Protein AF-A0A415G6T0-F1 (afdb_monomer)

Organism: NCBI:txid39488

Secondary structure (DSSP, 8-state):
-EEEEEEETTSTTEEEEEEEE-SS--EEEEEEE--GGG--EEEETTEEEE--SSSEEEEEPHHHHBSSSEEEEEEE-SS-BPPPEEEEPBS--SSEEEEEESSSSEEEEEEE----TT--PPPBTTB-------TTEEE-TTS-EEESSS---PPPHHHHHHHT-

Structure (mmCIF, N/CA/C/O backbone):
data_AF-A0A415G6T0-F1
#
_entry.id   AF-A0A415G6T0-F1
#
loop_
_atom_site.group_PDB
_atom_site.id
_atom_site.type_symbol
_atom_site.label_atom_id
_atom_site.label_alt_id
_atom_site.label_comp_id
_atom_site.label_asym_id
_atom_site.label_entity_id
_atom_site.label_seq_id
_atom_site.pdbx_PDB_ins_code
_atom_site.Cartn_x
_atom_site.Cartn_y
_atom_site.Cartn_z
_atom_site.occupancy
_atom_site.B_iso_or_equiv
_atom_site.auth_seq_id
_atom_site.auth_comp_id
_atom_site.auth_asym_id
_atom_site.auth_atom_id
_atom_site.pdbx_PDB_model_num
ATOM 1 N N . MET A 1 1 ? -6.670 -6.947 7.840 1.00 81.31 1 MET A N 1
ATOM 2 C CA . MET A 1 1 ? -6.434 -5.919 6.800 1.00 81.31 1 MET A CA 1
ATOM 3 C C . MET A 1 1 ? -5.293 -6.293 5.864 1.00 81.31 1 MET A C 1
ATOM 5 O O . MET A 1 1 ? -4.188 -6.537 6.320 1.00 81.31 1 MET A O 1
ATOM 9 N N . LYS A 1 2 ? -5.527 -6.292 4.558 1.00 86.31 2 LYS A N 1
ATOM 10 C CA . LYS A 1 2 ? -4.511 -6.367 3.512 1.00 86.31 2 LYS A CA 1
ATOM 11 C C . LYS A 1 2 ? -4.484 -5.026 2.798 1.00 86.31 2 LYS A C 1
ATOM 13 O O . LYS A 1 2 ? -5.469 -4.654 2.167 1.00 86.31 2 LYS A O 1
ATOM 18 N N . ASN A 1 3 ? -3.370 -4.318 2.930 1.00 88.25 3 ASN A N 1
ATOM 19 C CA . ASN A 1 3 ? -3.119 -3.044 2.272 1.00 88.25 3 ASN A CA 1
ATOM 20 C C . ASN A 1 3 ? -2.299 -3.301 1.008 1.00 88.25 3 ASN A C 1
ATOM 22 O O . ASN A 1 3 ? -1.329 -4.059 1.041 1.00 88.25 3 ASN A O 1
ATOM 26 N N . THR A 1 4 ? -2.670 -2.699 -0.114 1.00 90.06 4 THR A N 1
ATOM 27 C CA . THR A 1 4 ? -1.941 -2.839 -1.377 1.00 90.06 4 THR A CA 1
ATOM 28 C C . THR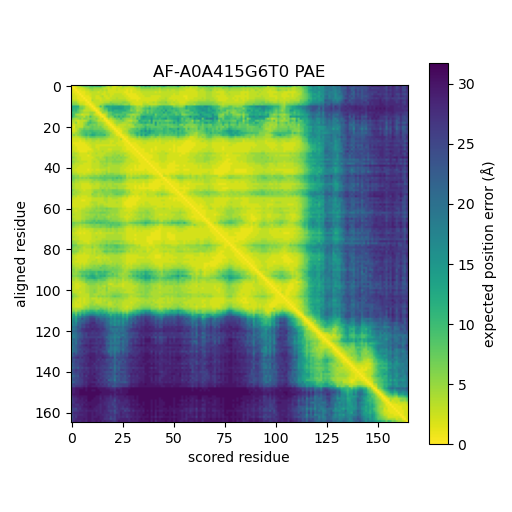 A 1 4 ? -1.899 -1.503 -2.102 1.00 90.06 4 THR A C 1
ATOM 30 O O . THR A 1 4 ? -2.949 -0.925 -2.371 1.00 90.06 4 THR A O 1
ATOM 33 N N . ILE A 1 5 ? -0.693 -1.022 -2.413 1.00 91.06 5 ILE A N 1
ATOM 34 C CA . ILE A 1 5 ? -0.494 0.063 -3.382 1.00 91.06 5 ILE A CA 1
ATOM 35 C C . ILE A 1 5 ? -0.273 -0.595 -4.738 1.00 91.06 5 ILE A C 1
ATOM 37 O O . ILE A 1 5 ? 0.625 -1.421 -4.871 1.00 91.06 5 ILE A O 1
ATOM 41 N N . VAL A 1 6 ? -1.084 -0.236 -5.724 1.00 90.69 6 VAL A N 1
ATOM 42 C CA . VAL A 1 6 ? -0.936 -0.664 -7.115 1.00 90.69 6 VAL A CA 1
ATOM 43 C C . VAL A 1 6 ? -0.323 0.484 -7.900 1.00 90.69 6 VAL A C 1
ATOM 45 O O . VAL A 1 6 ? -0.859 1.591 -7.901 1.00 90.69 6 VAL A O 1
ATOM 48 N N . ILE A 1 7 ? 0.800 0.229 -8.564 1.00 90.31 7 ILE A N 1
ATOM 49 C CA . ILE A 1 7 ? 1.569 1.231 -9.305 1.00 90.31 7 ILE A CA 1
ATOM 50 C C . ILE A 1 7 ? 1.677 0.797 -10.761 1.00 90.31 7 ILE A C 1
ATOM 52 O O . ILE A 1 7 ? 2.119 -0.316 -11.055 1.00 90.31 7 ILE A O 1
ATOM 56 N N . ASP A 1 8 ? 1.306 1.694 -11.672 1.00 88.94 8 ASP A N 1
ATOM 57 C CA . ASP A 1 8 ? 1.536 1.526 -13.104 1.00 88.94 8 ASP A CA 1
ATOM 58 C C . ASP A 1 8 ? 2.837 2.246 -13.491 1.00 88.94 8 ASP A C 1
ATOM 60 O O . ASP A 1 8 ? 2.879 3.459 -13.708 1.00 88.94 8 ASP A O 1
ATOM 64 N N . ALA A 1 9 ? 3.929 1.484 -13.560 1.00 86.81 9 ALA A N 1
ATOM 65 C CA . ALA A 1 9 ? 5.238 1.978 -13.971 1.00 86.81 9 ALA A CA 1
ATOM 66 C C . ALA A 1 9 ? 5.308 2.287 -15.475 1.00 86.81 9 ALA A C 1
ATOM 68 O O . ALA A 1 9 ? 6.188 3.027 -15.898 1.00 86.81 9 ALA A O 1
ATOM 69 N N . THR A 1 10 ? 4.354 1.809 -16.285 1.00 83.75 10 THR A N 1
ATOM 70 C CA . THR A 1 10 ? 4.300 2.138 -17.722 1.00 83.75 10 THR A CA 1
ATOM 71 C C . THR A 1 10 ? 3.783 3.555 -17.987 1.00 83.75 10 THR A C 1
ATOM 73 O O . THR A 1 10 ? 3.935 4.080 -19.090 1.00 83.75 10 THR A O 1
ATOM 76 N N . LYS A 1 11 ? 3.190 4.203 -16.973 1.00 76.31 11 LYS A N 1
ATOM 77 C CA . LYS A 1 11 ? 2.615 5.553 -17.046 1.00 76.31 11 LYS A CA 1
ATOM 78 C C . LYS A 1 11 ? 3.199 6.462 -15.967 1.00 76.31 11 LYS A C 1
ATOM 80 O O . LYS A 1 11 ? 2.505 6.847 -15.030 1.00 76.31 11 LYS A O 1
ATOM 85 N N . ASN A 1 12 ? 4.474 6.825 -16.116 1.00 73.69 12 ASN A N 1
ATOM 86 C CA . ASN A 1 12 ? 5.202 7.733 -15.213 1.00 73.69 12 ASN A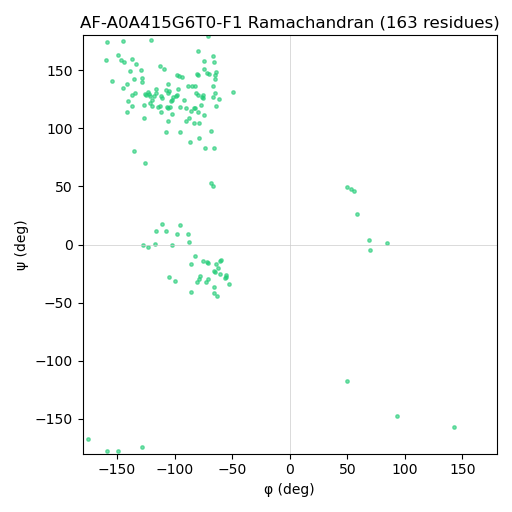 CA 1
ATOM 87 C C . ASN A 1 12 ? 5.252 7.269 -13.745 1.00 73.69 12 ASN A C 1
ATOM 89 O O . ASN A 1 12 ? 5.344 8.106 -12.849 1.00 73.69 12 ASN A O 1
ATOM 93 N N . CYS A 1 13 ? 5.159 5.961 -13.483 1.00 76.88 13 CYS A N 1
ATOM 94 C CA . CYS A 1 13 ? 5.185 5.413 -12.123 1.00 76.88 13 CYS A CA 1
ATOM 95 C C . CYS A 1 13 ? 4.148 6.067 -11.198 1.00 76.88 13 CYS A C 1
ATOM 97 O O . CYS A 1 13 ? 4.474 6.475 -10.087 1.00 76.88 13 CYS A O 1
ATOM 99 N N . ILE A 1 14 ? 2.898 6.188 -11.652 1.00 75.75 14 ILE A N 1
ATOM 100 C CA . ILE A 1 14 ? 1.815 6.767 -10.848 1.00 75.75 14 ILE A CA 1
ATOM 101 C C . ILE A 1 14 ? 1.069 5.646 -10.112 1.00 75.75 14 ILE A C 1
ATOM 103 O O . ILE A 1 14 ? 0.898 4.535 -10.619 1.00 75.75 14 ILE A O 1
ATOM 107 N N . CYS A 1 15 ? 0.624 5.944 -8.893 1.00 78.81 15 CYS A N 1
ATOM 108 C CA . CYS A 1 15 ? -0.290 5.084 -8.152 1.00 78.81 15 CYS A CA 1
ATOM 109 C C . CYS A 1 15 ? -1.638 4.980 -8.877 1.00 78.81 15 CYS A C 1
ATOM 111 O O . CYS A 1 15 ? -2.321 5.986 -9.062 1.00 78.81 15 CYS A O 1
ATOM 113 N N . ASP A 1 16 ? -2.001 3.762 -9.269 1.00 75.56 16 ASP A N 1
ATOM 114 C CA . ASP A 1 16 ? -3.255 3.429 -9.950 1.00 75.56 16 ASP A CA 1
ATOM 115 C C . ASP A 1 16 ? -4.376 3.184 -8.925 1.00 75.56 16 ASP A C 1
ATOM 117 O O . ASP A 1 16 ? -5.508 3.632 -9.097 1.00 75.56 16 ASP A O 1
ATOM 121 N N . LEU A 1 17 ? -4.058 2.502 -7.816 1.00 74.31 17 LEU A N 1
ATOM 122 C CA . LEU A 1 17 ? -5.039 2.123 -6.799 1.00 74.31 17 LEU A CA 1
ATOM 123 C C . LEU A 1 17 ? -4.398 1.948 -5.420 1.00 74.31 17 LEU A C 1
ATOM 125 O O . LEU A 1 17 ? -3.352 1.320 -5.277 1.00 74.31 17 LEU A O 1
ATOM 129 N N . VAL A 1 18 ? -5.102 2.398 -4.381 1.00 77.25 18 VAL A N 1
ATOM 130 C CA . VAL A 1 18 ? -4.885 1.934 -3.007 1.00 77.25 18 VAL A CA 1
ATOM 131 C C . VAL A 1 18 ? -6.038 1.021 -2.616 1.00 77.25 18 VAL A C 1
ATOM 133 O O . VAL A 1 18 ? -7.192 1.442 -2.591 1.00 77.25 18 VAL A O 1
ATOM 136 N N . SER A 1 19 ? -5.725 -0.239 -2.320 1.00 78.19 19 SER A N 1
ATOM 137 C CA . SER A 1 19 ? -6.697 -1.249 -1.910 1.00 78.19 19 SER A CA 1
ATOM 138 C C . SER A 1 19 ? -6.479 -1.634 -0.454 1.00 78.19 19 SER A C 1
ATOM 140 O O . SER A 1 19 ? -5.386 -2.057 -0.076 1.00 78.19 19 SER A O 1
ATOM 142 N N . THR A 1 20 ? -7.548 -1.572 0.336 1.00 79.69 20 THR A N 1
ATOM 143 C CA . THR A 1 20 ? -7.548 -2.007 1.732 1.00 79.69 20 THR A CA 1
ATOM 144 C C . THR A 1 20 ? -8.688 -2.996 1.950 1.00 79.69 20 THR A C 1
ATOM 146 O O . THR A 1 20 ? -9.855 -2.616 1.933 1.00 79.69 20 THR A O 1
ATOM 149 N N . VAL A 1 21 ? -8.354 -4.274 2.137 1.00 78.75 21 VAL A N 1
ATOM 150 C CA . VAL A 1 21 ? -9.327 -5.369 2.300 1.00 78.75 21 VAL A CA 1
ATOM 151 C C . VAL A 1 21 ? -9.281 -5.892 3.727 1.00 78.75 21 VAL A C 1
ATOM 153 O O . VAL A 1 21 ? -8.217 -6.296 4.198 1.00 78.75 21 VAL A O 1
ATOM 156 N N . ASP A 1 22 ? -10.412 -5.945 4.430 1.00 76.44 22 ASP A N 1
ATOM 157 C CA . ASP A 1 22 ? -10.430 -6.558 5.758 1.00 76.44 22 ASP A CA 1
ATOM 158 C C . ASP A 1 22 ? -10.468 -8.087 5.685 1.00 76.44 22 ASP A C 1
ATOM 160 O O . ASP A 1 22 ? -11.520 -8.711 5.598 1.00 76.44 22 ASP A O 1
ATOM 164 N N . ASN A 1 23 ? -9.280 -8.690 5.691 1.00 75.81 23 ASN A N 1
ATOM 165 C CA . ASN A 1 23 ? -9.076 -10.138 5.721 1.00 75.81 23 ASN A CA 1
ATOM 166 C C . ASN A 1 23 ? -8.365 -10.627 7.000 1.00 75.81 23 ASN A C 1
ATOM 168 O O . ASN 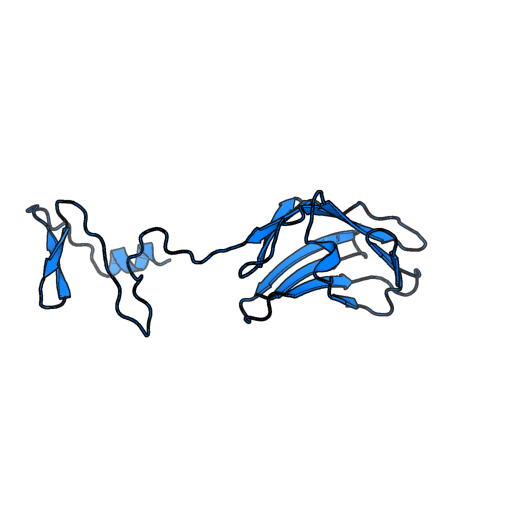A 1 23 ? -7.860 -11.743 7.026 1.00 75.81 23 ASN A O 1
ATOM 172 N N . GLY A 1 24 ? -8.228 -9.778 8.026 1.00 70.81 24 GLY A N 1
ATOM 173 C CA . GLY A 1 24 ? -7.523 -10.132 9.270 1.00 70.81 24 GLY A CA 1
ATOM 174 C C . GLY A 1 24 ? -5.991 -10.304 9.199 1.00 70.81 24 GLY A C 1
ATOM 175 O O . GLY A 1 24 ? -5.374 -10.450 10.245 1.00 70.81 24 GLY A O 1
ATOM 176 N N . GLU A 1 25 ? -5.346 -10.232 8.027 1.00 77.25 25 GLU A N 1
ATOM 177 C CA . GLU A 1 25 ? -3.912 -10.585 7.901 1.00 77.25 25 GLU A CA 1
ATOM 178 C C . GLU A 1 25 ? -2.929 -9.508 8.391 1.00 77.25 25 GLU A C 1
ATOM 180 O O . GLU A 1 25 ? -1.815 -9.819 8.794 1.00 77.25 25 GLU A O 1
ATOM 185 N N . ASN A 1 26 ? -3.333 -8.240 8.349 1.00 82.06 26 ASN A N 1
ATOM 186 C CA . ASN A 1 26 ? -2.520 -7.068 8.695 1.00 82.06 26 ASN A CA 1
ATOM 187 C C . ASN A 1 26 ? -1.198 -6.954 7.910 1.00 82.06 26 ASN A C 1
ATOM 189 O O . ASN A 1 26 ? -0.137 -6.696 8.477 1.00 82.06 26 ASN A O 1
ATOM 193 N N . ARG A 1 27 ? -1.274 -7.157 6.592 1.00 87.62 27 ARG A N 1
ATOM 194 C CA . ARG A 1 27 ? -0.121 -7.191 5.678 1.00 87.62 27 ARG A CA 1
ATOM 195 C C . ARG A 1 27 ? -0.138 -6.011 4.719 1.00 87.62 27 ARG A C 1
ATOM 197 O O . ARG A 1 27 ? -1.204 -5.474 4.400 1.00 87.62 27 ARG A O 1
ATOM 204 N N . PHE A 1 28 ? 1.043 -5.630 4.249 1.00 90.00 28 PHE A N 1
ATOM 205 C CA . PHE A 1 28 ? 1.230 -4.545 3.297 1.00 90.00 28 PHE A CA 1
ATOM 206 C C . PHE A 1 28 ? 1.960 -5.048 2.050 1.00 90.00 28 PHE A C 1
ATOM 208 O O . PHE A 1 28 ? 2.973 -5.733 2.146 1.00 90.00 28 PHE A O 1
ATOM 215 N N . PHE A 1 29 ? 1.426 -4.711 0.880 1.00 93.31 29 PHE A N 1
ATOM 216 C CA . PHE A 1 29 ? 1.946 -5.125 -0.413 1.00 93.31 29 PHE A CA 1
ATOM 217 C C . PHE A 1 29 ? 2.116 -3.934 -1.355 1.00 93.31 29 PHE A C 1
ATOM 219 O O . PHE A 1 29 ? 1.339 -2.976 -1.321 1.00 93.31 29 PHE A O 1
ATOM 226 N N . ILE A 1 30 ? 3.089 -4.045 -2.250 1.00 94.19 30 ILE A N 1
ATOM 227 C CA . ILE A 1 30 ? 3.221 -3.200 -3.433 1.00 94.19 30 ILE A CA 1
ATOM 228 C C . ILE A 1 30 ? 3.021 -4.104 -4.652 1.00 94.19 30 ILE A C 1
ATOM 230 O O . ILE A 1 30 ? 3.766 -5.065 -4.849 1.00 94.19 30 ILE A O 1
ATOM 234 N N . GLU A 1 31 ? 1.992 -3.816 -5.443 1.00 95.06 31 GLU A N 1
ATOM 235 C CA . GLU A 1 31 ? 1.774 -4.401 -6.765 1.00 95.06 31 GLU A CA 1
ATOM 236 C C . GLU A 1 31 ? 2.298 -3.427 -7.821 1.00 95.06 31 GLU A C 1
ATOM 238 O O . GLU A 1 31 ? 1.945 -2.250 -7.821 1.00 95.06 31 GLU A O 1
ATOM 243 N N . ILE A 1 32 ? 3.134 -3.911 -8.733 1.00 94.19 32 ILE A N 1
ATOM 244 C CA . ILE A 1 32 ? 3.773 -3.101 -9.766 1.00 94.19 32 ILE A CA 1
ATOM 245 C C . ILE A 1 32 ? 3.460 -3.701 -11.131 1.00 94.19 32 ILE A C 1
ATOM 247 O O . ILE A 1 32 ? 3.688 -4.887 -11.377 1.00 94.19 32 ILE A O 1
ATOM 251 N N . ARG A 1 33 ? 2.969 -2.868 -12.047 1.00 94.12 33 ARG A N 1
ATOM 252 C CA . ARG A 1 33 ? 2.835 -3.200 -13.466 1.00 94.12 33 ARG A CA 1
ATOM 253 C C . ARG A 1 33 ? 3.918 -2.454 -14.232 1.00 94.12 33 ARG A C 1
ATOM 255 O O . ARG A 1 33 ? 3.947 -1.231 -14.188 1.00 94.12 33 ARG A O 1
ATOM 262 N N . ALA A 1 34 ? 4.823 -3.175 -14.884 1.00 92.69 34 ALA A N 1
ATOM 263 C CA . ALA A 1 34 ? 5.992 -2.604 -15.547 1.00 92.69 34 ALA A CA 1
ATOM 264 C C . ALA A 1 34 ? 6.316 -3.371 -16.834 1.00 92.69 34 ALA A C 1
ATOM 266 O O . ALA A 1 34 ? 5.973 -4.549 -16.958 1.00 92.69 34 ALA A O 1
ATOM 267 N N . ASP A 1 35 ? 7.016 -2.719 -17.762 1.00 93.00 35 ASP A N 1
ATOM 268 C CA . ASP A 1 35 ? 7.617 -3.388 -18.914 1.00 93.00 35 ASP A CA 1
ATOM 269 C C . ASP A 1 35 ? 8.916 -4.080 -18.481 1.00 93.00 35 ASP A C 1
ATOM 271 O O . ASP A 1 35 ? 9.947 -3.446 -18.265 1.00 93.00 35 ASP A O 1
ATOM 275 N N . THR A 1 36 ? 8.871 -5.405 -18.349 1.00 94.38 36 THR A N 1
ATOM 276 C CA . THR A 1 36 ? 10.019 -6.209 -17.905 1.00 94.38 36 THR A CA 1
ATOM 277 C C . THR A 1 36 ? 11.204 -6.178 -18.871 1.00 94.38 36 THR A C 1
ATOM 279 O O . THR A 1 36 ? 12.306 -6.546 -18.473 1.00 94.38 36 THR A O 1
ATOM 282 N N . SER A 1 37 ? 11.009 -5.756 -20.126 1.00 94.69 37 SER A N 1
ATOM 283 C CA . SER A 1 37 ? 12.104 -5.642 -21.097 1.00 94.69 37 SER A CA 1
ATOM 284 C C . SER A 1 37 ? 13.062 -4.483 -20.798 1.00 94.69 37 SER A C 1
ATOM 286 O O . SER A 1 37 ? 14.184 -4.490 -21.296 1.00 94.69 37 SER A O 1
ATOM 288 N N . LEU A 1 38 ? 12.650 -3.537 -19.945 1.00 94.88 38 LEU A N 1
ATOM 289 C CA . LEU A 1 38 ? 13.434 -2.368 -19.533 1.00 94.88 38 LEU A CA 1
ATOM 290 C C . LEU A 1 38 ? 14.197 -2.576 -18.213 1.00 94.88 38 LEU A C 1
ATOM 292 O O . LEU A 1 38 ? 14.593 -1.609 -17.570 1.00 94.88 38 LEU A O 1
ATOM 296 N N . ASN A 1 39 ? 14.359 -3.825 -17.768 1.00 94.81 39 ASN A N 1
ATOM 297 C CA . ASN A 1 39 ? 15.013 -4.183 -16.504 1.00 94.81 39 ASN 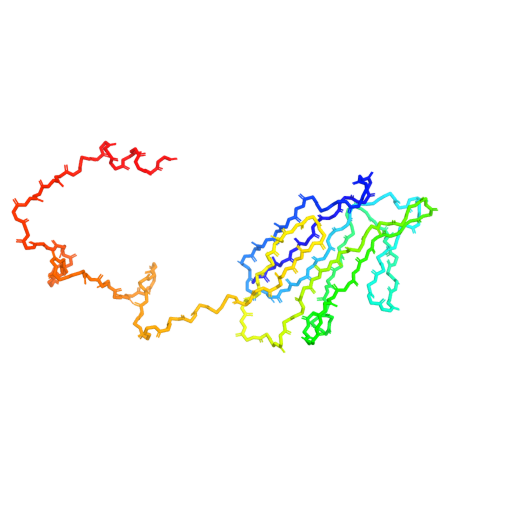A CA 1
ATOM 298 C C . ASN A 1 39 ? 14.491 -3.402 -15.269 1.00 94.81 39 ASN A C 1
ATOM 300 O O . ASN A 1 39 ? 15.291 -2.890 -14.478 1.00 94.81 39 ASN A O 1
ATOM 304 N N . PRO A 1 40 ? 13.161 -3.330 -15.047 1.00 96.19 40 PRO A N 1
ATOM 305 C CA . PRO A 1 40 ? 12.599 -2.568 -13.941 1.00 96.19 40 PRO A CA 1
ATOM 306 C C . PRO A 1 40 ? 13.002 -3.150 -12.581 1.00 96.19 40 PRO A C 1
ATOM 308 O O . PRO A 1 40 ? 13.040 -4.366 -12.378 1.00 96.19 40 PRO A O 1
ATOM 311 N N . ARG A 1 41 ? 13.251 -2.271 -11.614 1.00 96.88 41 ARG A N 1
ATOM 312 C CA . ARG A 1 41 ? 13.592 -2.604 -10.229 1.00 96.88 41 ARG A CA 1
ATOM 313 C C . ARG A 1 41 ? 12.818 -1.730 -9.248 1.00 96.88 41 ARG A C 1
ATOM 315 O O . ARG A 1 41 ? 12.613 -0.538 -9.476 1.00 96.88 41 ARG A O 1
ATOM 322 N N . LEU A 1 42 ? 12.409 -2.337 -8.141 1.00 96.56 42 LEU A N 1
ATOM 323 C CA . LEU A 1 42 ? 11.927 -1.633 -6.960 1.00 96.56 42 LEU A CA 1
ATOM 324 C C . LEU A 1 42 ? 13.143 -1.278 -6.103 1.00 96.56 42 LEU A C 1
ATOM 326 O O . LEU A 1 42 ? 13.824 -2.170 -5.599 1.00 96.56 42 LEU A O 1
ATOM 330 N N . GLU A 1 43 ? 13.412 0.012 -5.944 1.00 96.19 43 GLU A N 1
ATOM 331 C CA . GLU A 1 43 ? 14.395 0.510 -4.983 1.00 96.19 43 GLU A CA 1
ATOM 332 C C . GLU A 1 43 ? 13.649 0.881 -3.702 1.00 96.19 43 GLU A C 1
ATOM 334 O O . GLU A 1 43 ? 12.773 1.746 -3.727 1.00 96.19 43 GLU A O 1
ATOM 339 N N . ILE A 1 44 ? 13.965 0.215 -2.595 1.00 94.56 44 ILE A N 1
ATOM 340 C CA . ILE A 1 44 ? 13.310 0.407 -1.298 1.00 94.56 44 ILE A CA 1
ATOM 341 C C . ILE A 1 44 ? 14.373 0.440 -0.205 1.00 94.56 44 ILE A C 1
ATOM 343 O O . ILE A 1 44 ? 15.128 -0.514 -0.034 1.00 94.56 44 ILE A O 1
ATOM 347 N N . GLU A 1 45 ? 14.457 1.556 0.522 1.00 87.62 45 GLU A N 1
ATOM 348 C CA . GLU A 1 45 ? 15.558 1.813 1.465 1.00 87.62 45 GLU A CA 1
ATOM 349 C C . GLU A 1 45 ? 16.939 1.562 0.807 1.00 87.62 45 GLU A C 1
ATOM 351 O O . GLU A 1 45 ? 17.297 2.236 -0.159 1.00 87.62 45 GLU A O 1
ATOM 356 N N . SER A 1 46 ? 17.723 0.600 1.307 1.00 86.50 46 SER A N 1
ATOM 357 C CA . SER A 1 46 ? 19.034 0.208 0.767 1.00 86.50 46 SER A CA 1
ATOM 358 C C . SER A 1 46 ? 18.994 -1.021 -0.150 1.00 86.50 46 SER A C 1
ATOM 360 O O . SER A 1 46 ? 20.043 -1.569 -0.486 1.00 86.50 46 SER A O 1
ATOM 362 N N . GLU A 1 47 ? 17.805 -1.490 -0.523 1.00 92.81 47 GLU A N 1
ATOM 363 C CA . GLU A 1 47 ? 17.609 -2.706 -1.308 1.00 92.81 47 GLU A CA 1
ATOM 364 C C . GLU A 1 47 ? 17.133 -2.405 -2.727 1.00 92.81 47 GLU A C 1
ATOM 366 O O . GLU A 1 47 ? 16.446 -1.416 -2.994 1.00 92.81 47 GLU A O 1
ATOM 371 N N . GLN A 1 48 ? 17.496 -3.301 -3.644 1.00 95.44 48 GLN A N 1
ATOM 372 C CA . GLN A 1 48 ? 17.006 -3.302 -5.015 1.00 95.44 48 GLN A CA 1
ATOM 373 C C . GLN A 1 48 ? 16.441 -4.678 -5.336 1.00 95.44 48 GLN A C 1
ATOM 375 O O . GLN A 1 48 ? 17.147 -5.685 -5.274 1.00 95.44 48 GLN A O 1
ATOM 380 N N . ILE A 1 49 ? 15.160 -4.711 -5.681 1.00 96.12 49 ILE A N 1
ATOM 381 C CA . ILE A 1 49 ? 14.432 -5.935 -5.990 1.00 96.12 49 ILE A CA 1
ATOM 382 C C . ILE A 1 49 ? 14.091 -5.906 -7.476 1.00 96.12 49 ILE A C 1
ATOM 384 O O . ILE A 1 49 ? 13.382 -5.012 -7.940 1.00 96.12 49 ILE A O 1
ATOM 388 N N . GLN A 1 50 ? 14.593 -6.884 -8.228 1.00 97.00 50 GLN A N 1
ATOM 389 C CA . GLN A 1 50 ? 14.285 -7.006 -9.651 1.00 97.00 50 GLN A CA 1
ATOM 390 C C . GLN A 1 50 ? 12.794 -7.309 -9.847 1.00 97.00 50 GLN A C 1
ATOM 392 O O . GLN A 1 50 ? 12.265 -8.254 -9.259 1.00 97.00 50 GLN A O 1
ATOM 397 N N . ILE A 1 51 ? 12.133 -6.550 -10.721 1.00 96.31 51 ILE A N 1
ATOM 398 C CA . ILE A 1 51 ? 10.753 -6.805 -11.133 1.00 96.31 51 ILE A CA 1
ATOM 399 C C . ILE A 1 51 ? 10.797 -7.780 -12.315 1.00 96.31 51 ILE A C 1
ATOM 401 O O . ILE A 1 51 ? 11.246 -7.442 -13.409 1.00 96.31 51 ILE A O 1
ATOM 405 N N . THR A 1 52 ? 10.370 -9.019 -12.075 1.00 94.00 52 THR A N 1
ATOM 406 C CA . THR A 1 52 ? 10.496 -10.138 -13.030 1.00 94.00 52 THR A CA 1
ATOM 407 C C . THR A 1 52 ? 9.200 -10.484 -13.765 1.00 94.00 52 THR A C 1
ATOM 409 O O . THR A 1 52 ? 9.188 -11.396 -14.590 1.00 94.00 52 THR A O 1
ATOM 412 N N . GLY A 1 53 ? 8.104 -9.772 -13.489 1.00 93.31 53 GLY A N 1
ATOM 413 C CA . GLY A 1 53 ? 6.797 -10.018 -14.095 1.00 93.31 53 GLY A CA 1
ATOM 414 C C . GLY A 1 53 ? 5.878 -8.800 -14.032 1.00 93.31 53 GLY A C 1
ATOM 415 O O . GLY A 1 53 ? 6.207 -7.789 -13.414 1.00 93.31 53 GLY A O 1
ATOM 416 N N . SER A 1 54 ? 4.712 -8.904 -14.671 1.00 91.88 54 SER A N 1
ATOM 417 C CA . SER A 1 54 ? 3.663 -7.886 -14.615 1.00 91.88 54 SER A CA 1
ATOM 418 C C . SER A 1 54 ? 2.277 -8.553 -14.561 1.00 91.88 54 SER A C 1
ATOM 420 O O . SER A 1 54 ? 1.898 -9.214 -15.530 1.00 91.88 54 SER A O 1
ATOM 422 N N . PRO A 1 55 ? 1.524 -8.423 -13.449 1.00 93.75 55 PRO A N 1
ATOM 423 C CA . PRO A 1 55 ? 1.895 -7.715 -12.222 1.00 93.75 55 PRO A CA 1
ATOM 424 C C . PRO A 1 55 ? 3.003 -8.435 -11.433 1.00 93.75 55 PRO A C 1
ATOM 426 O O . PRO A 1 55 ? 3.064 -9.663 -11.387 1.00 93.75 55 PRO A O 1
ATOM 429 N N . PHE A 1 56 ? 3.859 -7.657 -10.776 1.00 95.62 56 PHE A N 1
ATOM 430 C CA . PHE A 1 56 ? 4.793 -8.114 -9.750 1.00 95.62 56 PHE A CA 1
ATOM 431 C C . PHE A 1 56 ? 4.267 -7.696 -8.382 1.00 95.62 56 PHE A C 1
ATOM 433 O O . PHE A 1 56 ? 3.889 -6.543 -8.201 1.00 95.62 56 PHE A O 1
ATOM 440 N N . VAL A 1 57 ? 4.240 -8.614 -7.416 1.00 95.31 57 VAL A N 1
ATOM 441 C CA . VAL A 1 57 ? 3.729 -8.342 -6.067 1.00 95.31 57 VAL A CA 1
ATOM 442 C C . VAL A 1 57 ? 4.837 -8.580 -5.054 1.00 95.31 57 VAL A C 1
ATOM 444 O O . VAL A 1 57 ? 5.391 -9.675 -4.980 1.00 95.31 57 VAL A O 1
ATOM 447 N N . CYS A 1 58 ? 5.126 -7.560 -4.252 1.00 94.56 58 CYS A N 1
ATOM 448 C CA . CYS A 1 58 ? 6.093 -7.612 -3.165 1.00 94.56 58 CYS A CA 1
ATOM 449 C C . CYS A 1 58 ? 5.383 -7.357 -1.836 1.00 94.56 58 CYS A C 1
ATOM 451 O O . CYS A 1 58 ? 4.654 -6.375 -1.696 1.00 94.56 58 CYS A O 1
ATOM 453 N N . GLU A 1 59 ? 5.577 -8.243 -0.862 1.00 94.56 59 GLU A N 1
ATOM 454 C CA . GLU A 1 59 ? 5.181 -7.972 0.517 1.00 94.56 59 GLU A CA 1
ATOM 455 C C . GLU A 1 59 ? 6.242 -7.118 1.197 1.00 94.56 59 GLU A C 1
ATOM 457 O O . GLU A 1 59 ? 7.426 -7.449 1.187 1.00 94.56 59 GLU A O 1
ATOM 462 N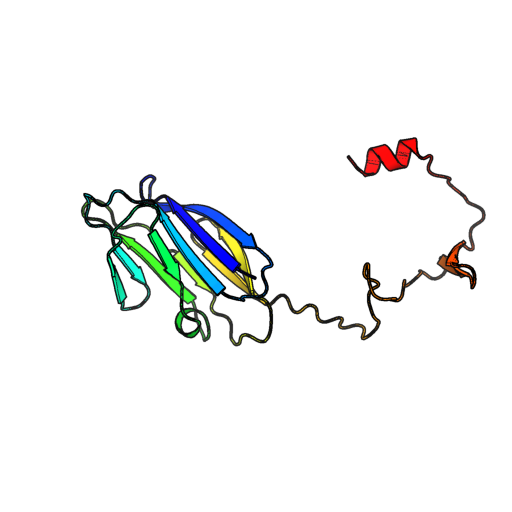 N . ILE A 1 60 ? 5.799 -6.047 1.842 1.00 92.69 60 ILE A N 1
ATOM 463 C CA . ILE A 1 60 ? 6.670 -5.196 2.632 1.00 92.69 60 ILE A CA 1
ATOM 464 C C . ILE A 1 60 ? 6.678 -5.733 4.056 1.00 92.69 60 ILE A C 1
ATOM 466 O O . ILE A 1 60 ? 5.647 -5.772 4.725 1.00 92.69 60 ILE A O 1
ATOM 470 N N . GLY A 1 61 ? 7.852 -6.153 4.522 1.00 89.94 61 GLY A N 1
ATOM 471 C CA . GLY A 1 61 ? 8.032 -6.618 5.892 1.00 89.94 61 GLY A CA 1
ATOM 472 C C . GLY A 1 61 ? 7.785 -5.507 6.919 1.00 89.94 61 GLY A C 1
ATOM 473 O O . GLY A 1 61 ? 8.090 -4.337 6.685 1.00 89.94 61 GLY A O 1
ATOM 474 N N . THR A 1 62 ? 7.293 -5.882 8.100 1.00 89.12 62 THR A N 1
ATOM 475 C CA . THR A 1 62 ? 6.998 -4.953 9.209 1.00 89.12 62 THR A CA 1
ATOM 476 C C . THR A 1 62 ? 8.174 -4.056 9.591 1.00 89.12 62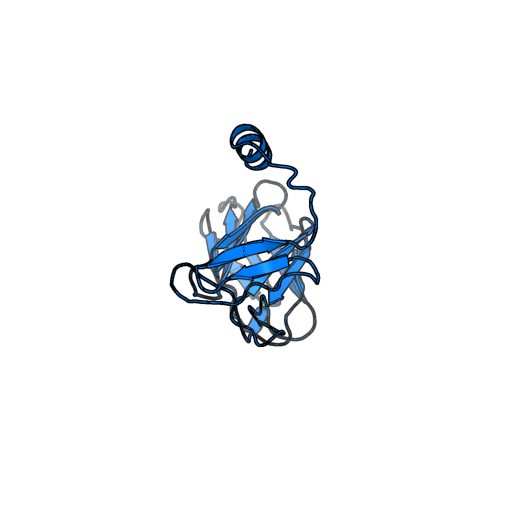 THR A C 1
ATOM 478 O O . THR A 1 62 ? 7.974 -2.890 9.923 1.00 89.12 62 THR A O 1
ATOM 481 N N . ALA A 1 63 ? 9.406 -4.560 9.489 1.00 89.00 63 ALA A N 1
ATOM 482 C CA . ALA A 1 63 ? 10.621 -3.807 9.794 1.00 89.00 63 ALA A CA 1
ATOM 483 C C . ALA A 1 63 ? 10.815 -2.551 8.920 1.00 89.00 63 ALA A C 1
ATOM 485 O O . ALA A 1 63 ? 11.464 -1.604 9.357 1.00 89.00 63 ALA A O 1
ATOM 486 N N . TYR A 1 64 ? 10.242 -2.508 7.711 1.00 89.81 64 TYR A N 1
ATOM 487 C CA . TYR A 1 64 ? 10.390 -1.356 6.816 1.00 89.81 64 TYR A CA 1
ATOM 488 C C . TYR A 1 64 ? 9.476 -0.189 7.199 1.00 89.81 64 TYR A C 1
ATOM 490 O O . TYR A 1 64 ? 9.842 0.964 6.973 1.00 89.81 64 TYR A O 1
ATOM 498 N N . TYR A 1 65 ? 8.312 -0.462 7.796 1.00 88.88 65 TYR A N 1
ATOM 499 C CA . TYR A 1 65 ? 7.286 0.554 8.059 1.00 88.88 65 TYR A CA 1
ATOM 500 C C . TYR A 1 65 ? 6.968 0.788 9.543 1.00 88.88 65 TYR A C 1
ATOM 502 O O . TYR A 1 65 ? 6.140 1.646 9.858 1.00 88.88 65 TYR A O 1
ATOM 510 N N . VAL A 1 66 ? 7.629 0.076 10.459 1.00 89.75 66 VAL A N 1
ATOM 511 C CA . VAL A 1 66 ? 7.582 0.349 11.902 1.00 89.75 66 VAL A CA 1
ATOM 512 C C . VAL A 1 66 ? 8.854 1.083 12.330 1.00 89.75 66 VAL A C 1
ATOM 514 O O . VAL A 1 66 ? 9.957 0.621 12.053 1.00 89.75 66 VAL A O 1
ATOM 517 N N . GLY A 1 67 ? 8.719 2.225 13.007 1.00 87.50 67 GLY A N 1
ATOM 518 C CA . GLY A 1 67 ? 9.846 3.024 13.495 1.00 87.50 67 GLY A CA 1
ATOM 519 C C . GLY A 1 67 ? 9.619 4.532 13.394 1.00 87.50 67 GLY A C 1
ATOM 520 O O . GLY A 1 67 ? 8.486 5.006 13.367 1.00 87.50 67 GLY A O 1
ATOM 521 N N . THR A 1 68 ? 10.714 5.295 13.352 1.00 85.88 68 THR A N 1
ATOM 522 C CA . THR A 1 68 ? 10.701 6.751 13.151 1.00 85.88 68 THR A CA 1
ATOM 523 C C . THR A 1 68 ? 10.973 7.102 11.683 1.00 85.88 68 THR A C 1
ATOM 525 O O . THR A 1 68 ? 11.733 6.417 11.001 1.00 85.88 68 THR A O 1
ATOM 528 N N . GLY A 1 69 ? 10.357 8.178 11.183 1.00 90.06 69 GLY A N 1
ATOM 529 C CA . GLY A 1 69 ? 10.570 8.677 9.817 1.00 90.06 69 GLY A CA 1
ATOM 530 C C . GLY A 1 69 ? 9.566 8.145 8.788 1.00 90.06 69 GLY A C 1
ATOM 531 O O . GLY A 1 69 ? 8.396 7.925 9.104 1.00 90.06 69 GLY A O 1
ATOM 532 N N . SER A 1 70 ? 10.014 7.976 7.544 1.00 92.12 70 SER A N 1
ATOM 533 C CA . SER A 1 70 ? 9.210 7.471 6.425 1.00 92.12 70 SER A CA 1
ATOM 534 C C . SER A 1 70 ? 9.909 6.309 5.727 1.00 92.12 70 SER A C 1
ATOM 536 O O . SER A 1 70 ? 11.132 6.284 5.627 1.00 92.12 70 SER A O 1
ATOM 538 N N . LEU A 1 71 ? 9.131 5.326 5.276 1.00 93.50 71 LEU A N 1
ATOM 539 C CA . LEU A 1 71 ? 9.571 4.346 4.292 1.00 93.50 71 LEU A CA 1
ATOM 540 C C . LEU A 1 71 ? 9.585 5.043 2.936 1.00 93.50 71 LEU A C 1
ATOM 542 O O . LEU A 1 71 ? 8.566 5.610 2.534 1.00 93.50 71 LEU A O 1
ATOM 546 N N . GLN A 1 72 ? 10.722 4.994 2.248 1.00 94.75 72 GLN A N 1
ATOM 547 C CA . GLN A 1 72 ? 10.863 5.552 0.909 1.00 94.75 72 GLN A CA 1
ATOM 548 C C . GLN A 1 72 ? 11.159 4.452 -0.097 1.00 94.75 72 GLN A C 1
ATOM 550 O O . GLN A 1 72 ? 12.022 3.600 0.128 1.00 94.75 72 GLN A O 1
ATOM 555 N N . PHE A 1 73 ? 10.445 4.491 -1.216 1.00 95.00 73 PHE A N 1
ATOM 556 C CA . PHE A 1 73 ? 10.691 3.593 -2.333 1.00 95.00 73 PHE A CA 1
ATOM 557 C C . PHE A 1 73 ? 10.400 4.280 -3.665 1.00 95.00 73 PHE A C 1
ATOM 559 O O . PHE A 1 73 ? 9.669 5.267 -3.719 1.00 95.00 73 PHE A O 1
ATOM 566 N N . ARG A 1 74 ? 10.968 3.760 -4.749 1.00 94.94 74 ARG A N 1
ATOM 567 C CA . ARG A 1 74 ? 10.683 4.189 -6.124 1.00 94.94 74 ARG A CA 1
ATOM 568 C C . ARG A 1 74 ? 10.845 3.027 -7.092 1.00 94.94 74 ARG A C 1
ATOM 570 O O . ARG A 1 74 ? 11.481 2.024 -6.770 1.00 94.94 74 ARG A O 1
ATOM 577 N N . ILE A 1 75 ? 10.292 3.182 -8.287 1.00 95.44 75 ILE A N 1
ATOM 578 C CA . ILE A 1 75 ? 10.477 2.238 -9.386 1.00 95.44 75 ILE A CA 1
ATOM 579 C C . ILE A 1 75 ? 11.424 2.879 -10.393 1.00 95.44 75 ILE A C 1
ATOM 581 O O . ILE A 1 75 ? 11.235 4.035 -10.776 1.00 95.44 75 ILE A O 1
ATOM 585 N N . VAL A 1 76 ? 12.450 2.136 -10.793 1.00 95.06 76 VAL A N 1
ATOM 586 C CA . VAL A 1 76 ? 13.446 2.574 -11.774 1.00 95.06 76 VAL A CA 1
ATOM 587 C C . VAL A 1 76 ? 13.571 1.510 -12.850 1.00 95.06 76 VAL A C 1
ATOM 589 O O . VAL A 1 76 ? 13.583 0.324 -12.536 1.00 95.06 76 VAL A O 1
ATOM 592 N N . ASP A 1 77 ? 13.692 1.922 -14.100 1.00 94.19 77 ASP A N 1
ATOM 593 C CA . ASP A 1 77 ? 14.026 1.066 -15.234 1.00 94.19 77 ASP A CA 1
ATOM 594 C C . ASP A 1 77 ? 15.213 1.667 -16.013 1.00 94.19 77 ASP A C 1
ATOM 596 O O . ASP A 1 77 ? 15.847 2.628 -15.561 1.00 94.19 77 ASP A O 1
ATOM 600 N N . ASP A 1 78 ? 15.572 1.074 -17.148 1.00 94.25 78 ASP A N 1
ATOM 601 C CA . ASP A 1 78 ? 16.694 1.533 -17.976 1.00 94.25 78 ASP A CA 1
ATOM 602 C C . ASP A 1 78 ? 16.484 2.929 -18.591 1.00 94.25 78 ASP A C 1
ATOM 604 O O . ASP A 1 78 ? 17.455 3.615 -18.920 1.00 94.25 78 ASP A O 1
ATOM 608 N N . ASN A 1 79 ? 15.233 3.366 -18.743 1.00 92.06 79 ASN A N 1
ATOM 609 C CA . ASN A 1 79 ? 14.852 4.610 -19.408 1.00 92.06 79 ASN A CA 1
ATOM 610 C C . ASN A 1 79 ? 14.435 5.715 -18.428 1.00 92.06 79 ASN A C 1
ATOM 612 O O . ASN A 1 79 ? 14.554 6.901 -18.749 1.00 92.06 79 ASN A O 1
ATOM 616 N N . HIS A 1 80 ? 13.909 5.355 -17.260 1.00 88.88 80 HIS A N 1
ATOM 617 C CA . HIS A 1 80 ? 13.272 6.278 -16.338 1.00 88.88 80 HIS A CA 1
ATOM 618 C C . HIS A 1 80 ? 13.516 5.900 -14.875 1.00 88.88 80 HIS A C 1
ATOM 620 O O . HIS A 1 80 ? 13.348 4.759 -14.450 1.00 88.88 80 HIS A O 1
ATOM 626 N N . ALA A 1 81 ? 13.851 6.911 -14.073 1.00 92.38 81 ALA A N 1
ATOM 627 C CA . ALA A 1 81 ? 13.798 6.829 -12.622 1.00 92.38 81 ALA A CA 1
ATOM 628 C C . ALA A 1 81 ? 12.539 7.548 -12.139 1.00 92.38 81 ALA A C 1
ATOM 630 O O . ALA A 1 81 ? 12.449 8.771 -12.262 1.00 92.38 81 ALA A O 1
ATOM 631 N N . GLY A 1 82 ? 11.591 6.782 -11.601 1.00 89.50 82 GLY A N 1
ATOM 632 C CA . GLY A 1 82 ? 10.361 7.318 -11.036 1.00 89.50 82 GLY A CA 1
ATOM 633 C C . GLY A 1 82 ? 10.597 8.146 -9.776 1.00 89.50 82 GLY A C 1
ATOM 634 O O . GLY A 1 82 ? 11.634 8.037 -9.108 1.00 89.50 82 GLY A O 1
ATOM 635 N N . ASP A 1 83 ? 9.593 8.951 -9.441 1.00 92.50 83 ASP A N 1
ATOM 636 C CA . ASP A 1 83 ? 9.566 9.727 -8.207 1.00 92.50 83 ASP A CA 1
ATOM 637 C C . ASP A 1 83 ? 9.486 8.826 -6.965 1.00 92.50 83 ASP A C 1
ATOM 639 O O . ASP A 1 83 ? 9.048 7.671 -7.006 1.00 92.50 83 ASP A O 1
ATOM 643 N N . TYR A 1 84 ? 9.919 9.377 -5.831 1.00 93.12 84 TYR A N 1
ATOM 644 C CA . TYR A 1 84 ? 9.843 8.684 -4.551 1.00 93.12 84 TYR A CA 1
ATOM 645 C C . TYR A 1 84 ? 8.422 8.673 -4.005 1.00 93.12 84 TYR A C 1
ATOM 647 O O . TYR A 1 84 ? 7.804 9.716 -3.798 1.00 93.12 84 TYR A O 1
ATOM 655 N N . PHE A 1 85 ? 7.968 7.479 -3.655 1.00 93.44 85 PHE A N 1
ATOM 656 C CA . PHE A 1 85 ? 6.830 7.246 -2.792 1.00 93.44 85 PHE A CA 1
ATOM 657 C C . PHE A 1 85 ? 7.293 7.292 -1.339 1.00 93.44 85 PHE A C 1
ATOM 659 O O . PHE A 1 85 ? 8.318 6.708 -0.979 1.00 93.44 85 PHE A O 1
ATOM 666 N N . GLN A 1 86 ? 6.522 7.965 -0.495 1.00 94.00 86 GLN A N 1
ATOM 667 C CA . GLN A 1 86 ? 6.786 8.092 0.929 1.00 94.00 86 GLN A CA 1
ATOM 668 C C . GLN A 1 86 ? 5.606 7.570 1.736 1.00 94.00 86 GLN A C 1
ATOM 670 O O . GLN A 1 86 ? 4.460 7.970 1.520 1.00 94.00 86 GLN A O 1
ATOM 675 N N . ILE A 1 87 ? 5.897 6.699 2.700 1.00 92.25 87 ILE A N 1
ATOM 676 C CA . ILE A 1 87 ? 4.923 6.218 3.678 1.00 92.25 87 ILE A CA 1
ATOM 677 C C . ILE A 1 87 ? 5.412 6.595 5.068 1.00 92.25 87 ILE A C 1
ATOM 679 O O . ILE A 1 87 ? 6.480 6.150 5.485 1.00 92.25 87 ILE A O 1
ATOM 683 N N . THR A 1 88 ? 4.649 7.394 5.809 1.00 92.25 88 THR A N 1
ATOM 684 C CA . THR A 1 88 ? 4.981 7.697 7.208 1.00 92.25 88 THR A CA 1
ATOM 685 C C . THR A 1 88 ? 4.982 6.410 8.035 1.00 92.25 88 THR A C 1
ATOM 687 O O . THR A 1 88 ? 3.993 5.670 8.032 1.00 92.25 88 THR A O 1
ATOM 690 N N . LYS A 1 89 ? 6.098 6.132 8.725 1.00 90.62 89 LYS A N 1
ATOM 691 C CA . LYS A 1 89 ? 6.236 4.943 9.574 1.00 90.62 89 LYS A CA 1
ATOM 692 C C . LYS A 1 89 ? 5.383 5.095 10.827 1.00 90.62 89 LYS A C 1
ATOM 694 O O . LYS A 1 89 ? 5.220 6.190 11.366 1.00 90.62 89 LYS A O 1
ATOM 699 N N . ILE A 1 90 ? 4.872 3.972 11.308 1.00 89.19 90 ILE A N 1
ATOM 700 C CA . ILE A 1 90 ? 4.119 3.902 12.560 1.00 89.19 90 ILE A CA 1
ATOM 701 C C . ILE A 1 90 ? 5.030 3.483 13.708 1.00 89.19 90 ILE A C 1
ATOM 703 O O . ILE A 1 90 ? 5.925 2.661 13.538 1.00 89.19 90 ILE A O 1
ATOM 707 N N . ALA A 1 91 ? 4.787 4.014 14.905 1.00 86.50 91 ALA A N 1
ATOM 708 C CA . ALA A 1 91 ? 5.629 3.710 16.063 1.00 86.50 91 ALA A CA 1
ATOM 709 C C . ALA A 1 91 ? 5.535 2.235 16.496 1.00 86.50 91 ALA A C 1
ATOM 711 O O . ALA A 1 91 ? 6.529 1.652 16.924 1.00 86.50 91 ALA A O 1
ATOM 712 N N . LYS A 1 92 ? 4.342 1.636 16.399 1.00 83.88 92 LYS A N 1
ATOM 713 C CA . LYS A 1 92 ? 4.061 0.240 16.758 1.00 83.88 92 LYS A CA 1
ATOM 714 C C . LYS A 1 92 ? 2.786 -0.259 16.078 1.00 83.88 92 LYS A C 1
ATOM 716 O O . LYS A 1 92 ? 1.943 0.541 15.682 1.00 83.88 92 LYS A O 1
ATOM 721 N N . VAL A 1 93 ? 2.651 -1.579 15.961 1.00 83.31 93 VAL A N 1
ATOM 722 C CA . VAL A 1 93 ? 1.467 -2.253 15.407 1.00 83.31 93 VAL A CA 1
ATOM 723 C C . VAL A 1 93 ? 0.697 -2.910 16.557 1.00 83.31 93 VAL A C 1
ATOM 725 O O . VAL A 1 93 ? 1.044 -4.020 16.946 1.00 83.31 93 VAL A O 1
ATOM 728 N N . ASP A 1 94 ? -0.346 -2.265 17.097 1.00 77.56 94 ASP A N 1
ATOM 729 C CA . ASP A 1 94 ? -1.244 -2.901 18.094 1.00 77.56 94 ASP A CA 1
ATOM 730 C C . ASP A 1 94 ? -2.633 -3.251 17.529 1.00 77.56 94 ASP A C 1
ATOM 732 O O . ASP A 1 94 ? -3.574 -3.515 18.274 1.00 77.56 94 ASP A O 1
ATOM 736 N N . GLY A 1 95 ? -2.815 -3.190 16.211 1.00 75.81 95 GLY A N 1
ATOM 737 C CA . GLY A 1 95 ? -4.109 -3.432 15.584 1.00 75.81 95 GLY A CA 1
ATOM 738 C C . GLY A 1 95 ? -4.042 -3.413 14.065 1.00 75.81 95 GLY A C 1
ATOM 739 O O . GLY A 1 95 ? -2.962 -3.433 13.471 1.00 75.81 95 GLY A O 1
ATOM 740 N N . ASN A 1 96 ? -5.219 -3.363 13.450 1.00 79.69 96 ASN A N 1
ATOM 741 C CA . ASN A 1 96 ? -5.375 -3.328 12.005 1.00 79.69 96 ASN A CA 1
ATOM 742 C C . ASN A 1 96 ? -4.822 -2.023 11.417 1.00 79.69 96 ASN A C 1
ATOM 744 O O . ASN A 1 96 ? -5.202 -0.924 11.827 1.00 79.69 96 ASN A O 1
ATOM 748 N N . LEU A 1 97 ? -3.942 -2.161 10.431 1.00 83.56 97 LEU A N 1
ATOM 749 C CA . LEU A 1 97 ? -3.388 -1.050 9.674 1.00 83.56 97 LEU A CA 1
ATOM 750 C C . LEU A 1 97 ? -4.277 -0.723 8.483 1.00 83.56 97 LEU A C 1
ATOM 752 O O . LEU A 1 97 ? -4.718 -1.613 7.752 1.00 83.56 97 LEU A O 1
ATOM 756 N N . PHE A 1 98 ? -4.485 0.570 8.283 1.00 84.75 98 PHE A N 1
ATOM 757 C CA . PHE A 1 98 ? -5.188 1.149 7.157 1.00 84.75 98 PHE A CA 1
ATOM 758 C C . PHE A 1 98 ? -4.252 2.107 6.428 1.00 84.75 98 PHE A C 1
ATOM 760 O O . PHE A 1 98 ? -3.751 3.062 7.020 1.00 84.75 98 PHE A O 1
ATOM 767 N N . LEU A 1 99 ? -4.019 1.866 5.143 1.00 87.50 99 LEU A N 1
ATOM 768 C CA . LEU A 1 99 ? -3.235 2.766 4.314 1.00 87.50 99 LEU A CA 1
ATOM 769 C C . LEU A 1 99 ? -4.109 3.923 3.809 1.00 87.50 99 LEU A C 1
ATOM 771 O O . LEU A 1 99 ? -5.066 3.725 3.064 1.00 87.50 99 LEU A O 1
ATOM 775 N N . SER A 1 100 ? -3.756 5.142 4.204 1.00 85.75 100 SER A N 1
ATOM 776 C CA . SER A 1 100 ? -4.394 6.386 3.782 1.00 85.75 100 SER A CA 1
ATOM 777 C C . SER A 1 100 ? -3.516 7.091 2.752 1.00 85.75 100 SER A C 1
ATOM 779 O O . SER A 1 100 ? -2.391 7.490 3.052 1.00 85.75 100 SER A O 1
ATOM 781 N N . GLN A 1 101 ? -4.034 7.277 1.539 1.00 88.25 101 GLN A N 1
ATOM 782 C CA . GLN A 1 101 ? -3.382 8.101 0.526 1.00 88.25 101 GLN A CA 1
ATOM 783 C C . GLN A 1 101 ? -3.587 9.585 0.846 1.00 88.25 101 GLN A C 1
ATOM 785 O O . GLN A 1 101 ? -4.718 10.036 1.021 1.00 88.25 101 GLN A O 1
ATOM 790 N N . LYS A 1 102 ? -2.497 10.355 0.913 1.00 88.00 102 LYS A N 1
ATOM 791 C CA . LYS A 1 102 ? -2.539 11.821 1.058 1.00 88.00 102 LYS A CA 1
ATOM 792 C C . LYS A 1 102 ? -2.332 12.528 -0.279 1.00 88.00 102 LYS A C 1
ATOM 794 O O . LYS A 1 102 ? -2.853 13.615 -0.491 1.00 88.00 102 LYS A O 1
ATOM 799 N N . SER A 1 103 ? -1.552 11.919 -1.169 1.00 86.25 103 SER A N 1
ATOM 800 C CA . SER A 1 103 ? -1.320 12.362 -2.549 1.00 86.25 103 SER A CA 1
ATOM 801 C C . SER A 1 103 ? -0.821 11.185 -3.396 1.00 86.25 103 SER A C 1
ATOM 803 O O . SER A 1 103 ? -0.647 10.084 -2.876 1.00 86.25 103 SER A O 1
ATOM 805 N N . ASN A 1 104 ? -0.515 11.414 -4.674 1.00 81.62 104 ASN A N 1
ATOM 806 C CA . ASN A 1 104 ? 0.017 10.381 -5.577 1.00 81.62 104 ASN A CA 1
ATOM 807 C C . ASN A 1 104 ? 1.292 9.698 -5.054 1.00 81.62 104 ASN A C 1
ATOM 809 O O . ASN A 1 104 ? 1.521 8.529 -5.351 1.00 81.62 104 ASN A O 1
ATOM 813 N N . PHE A 1 105 ? 2.088 10.400 -4.244 1.00 88.12 105 PHE A N 1
ATOM 814 C CA . PHE A 1 105 ? 3.383 9.918 -3.760 1.00 88.12 105 PHE A CA 1
ATOM 815 C C . PHE A 1 105 ? 3.503 9.889 -2.236 1.00 88.12 105 PHE A C 1
ATOM 817 O O . PHE A 1 105 ? 4.521 9.446 -1.726 1.00 88.12 105 PHE A O 1
ATOM 824 N N . ASN A 1 106 ? 2.485 10.326 -1.489 1.00 89.06 106 ASN A N 1
ATOM 825 C CA . ASN A 1 106 ? 2.554 10.379 -0.027 1.00 89.06 106 ASN A CA 1
ATOM 826 C C . ASN A 1 106 ? 1.390 9.625 0.604 1.00 89.06 106 ASN A C 1
ATOM 828 O O . ASN A 1 106 ? 0.226 9.881 0.280 1.00 89.06 106 ASN A O 1
ATOM 832 N N . TYR A 1 107 ? 1.722 8.740 1.537 1.00 90.56 107 TYR A N 1
ATOM 833 C CA . TYR A 1 107 ? 0.801 7.834 2.204 1.00 90.56 107 TYR A CA 1
ATOM 834 C C . TYR A 1 107 ? 1.096 7.782 3.699 1.00 90.56 107 TYR A C 1
ATOM 836 O O . TYR A 1 107 ? 2.193 8.084 4.165 1.00 90.56 107 TYR A O 1
ATOM 844 N N . GLU A 1 108 ? 0.107 7.341 4.456 1.00 89.31 108 GLU A N 1
ATOM 845 C CA . GLU A 1 108 ? 0.214 7.143 5.891 1.00 89.31 108 GLU A CA 1
ATOM 846 C C . GLU A 1 108 ? -0.402 5.797 6.255 1.00 89.31 108 GLU A C 1
ATOM 848 O O . GLU A 1 108 ? -1.525 5.497 5.848 1.00 89.31 108 GLU A O 1
ATOM 853 N N . LEU A 1 109 ? 0.319 4.990 7.031 1.00 87.62 109 LEU A N 1
ATOM 854 C CA . LEU A 1 109 ? -0.284 3.852 7.711 1.00 87.62 109 LEU A CA 1
ATOM 855 C C . LEU A 1 109 ? -0.931 4.364 8.995 1.00 87.62 109 LEU A C 1
ATOM 857 O O . LEU A 1 109 ? -0.260 4.888 9.878 1.00 87.62 109 LEU A O 1
ATOM 861 N N . ILE A 1 110 ? -2.244 4.214 9.095 1.00 84.94 110 ILE A N 1
ATOM 862 C CA . ILE A 1 110 ? -3.021 4.603 10.265 1.00 84.94 110 ILE A CA 1
ATOM 863 C C . ILE A 1 110 ? -3.452 3.331 10.976 1.00 84.94 110 ILE A C 1
ATOM 865 O O . ILE A 1 110 ? -3.963 2.395 10.362 1.00 84.94 110 ILE A O 1
ATOM 869 N N . GLN A 1 111 ? -3.269 3.299 12.289 1.00 77.00 111 GLN A N 1
ATOM 870 C CA . GLN A 1 111 ? -3.829 2.239 13.104 1.00 77.00 111 GLN A CA 1
ATOM 871 C C . GLN A 1 111 ? -5.307 2.533 13.352 1.00 77.00 111 GLN A C 1
ATOM 873 O O . GLN A 1 111 ? -5.656 3.496 14.038 1.00 77.00 111 GLN A O 1
ATOM 878 N N . VAL A 1 112 ? -6.185 1.686 12.819 1.00 67.69 112 VAL A N 1
ATOM 879 C CA . VAL A 1 112 ? -7.599 1.717 13.186 1.00 67.69 112 VAL A CA 1
ATOM 880 C C . VAL A 1 112 ? -7.741 0.848 14.418 1.00 67.69 112 VAL A C 1
ATOM 882 O O . VAL A 1 112 ? -7.965 -0.361 14.347 1.00 67.69 112 VAL A O 1
ATOM 885 N N . ILE A 1 113 ? -7.562 1.473 15.576 1.00 60.47 113 ILE A N 1
ATOM 886 C CA . ILE A 1 113 ? -7.979 0.848 16.818 1.00 60.47 113 ILE A CA 1
ATOM 887 C C . ILE A 1 113 ? -9.498 0.974 16.833 1.00 60.47 113 ILE A C 1
ATOM 889 O O . ILE A 1 113 ? -10.030 2.076 16.971 1.00 60.47 113 ILE A O 1
ATOM 893 N N . ALA A 1 114 ? -10.206 -0.148 16.698 1.00 58.88 114 ALA A N 1
ATOM 894 C CA . ALA A 1 114 ? -11.607 -0.244 17.098 1.00 58.88 114 ALA A CA 1
ATOM 895 C C . ALA A 1 114 ? -11.692 -0.156 18.635 1.00 58.88 114 ALA A C 1
ATOM 897 O O . ALA A 1 114 ? -12.210 -1.036 19.313 1.00 58.88 114 ALA A O 1
ATOM 898 N N . GLU A 1 115 ? -11.095 0.883 19.213 1.00 49.47 115 GLU A N 1
ATOM 899 C CA . GLU A 1 115 ? -11.159 1.145 20.631 1.00 49.47 115 GLU A CA 1
ATOM 900 C C . GLU A 1 115 ? -12.466 1.865 20.863 1.00 49.47 115 GLU A C 1
ATOM 902 O O . GLU A 1 115 ? -12.645 3.051 20.570 1.00 49.47 115 GLU A O 1
ATOM 907 N N . ASN A 1 116 ? -13.405 1.117 21.415 1.00 51.94 116 ASN A N 1
ATOM 908 C CA . ASN A 1 116 ? -14.549 1.705 22.051 1.00 51.94 116 ASN A CA 1
ATOM 909 C C . ASN A 1 116 ? -14.088 2.472 23.299 1.00 51.94 116 ASN A C 1
ATOM 911 O O . ASN A 1 116 ? -14.151 1.965 24.418 1.00 51.94 116 ASN A O 1
ATOM 915 N N . LYS A 1 117 ? -13.631 3.714 23.105 1.00 47.94 117 LYS A N 1
ATOM 916 C CA . LYS A 1 117 ? -13.165 4.599 24.186 1.00 47.94 117 LYS A CA 1
ATOM 917 C C . LYS A 1 117 ? -14.238 4.890 25.234 1.00 47.94 117 LYS A C 1
ATOM 919 O O . LYS A 1 117 ? -13.926 5.423 26.292 1.00 47.94 117 LYS A O 1
ATOM 924 N N . THR A 1 118 ? -15.498 4.569 24.942 1.00 59.22 118 THR A N 1
ATOM 925 C CA . THR A 1 118 ? -16.608 4.757 25.876 1.00 59.22 118 THR A CA 1
ATOM 926 C C . THR A 1 118 ? -16.773 3.579 26.839 1.00 59.22 118 THR A C 1
ATOM 928 O O . THR A 1 118 ? -17.442 3.733 27.853 1.00 59.22 118 THR A O 1
ATOM 931 N N . GLY A 1 119 ? -16.174 2.412 26.549 1.00 56.50 119 GLY A N 1
ATOM 932 C CA . GLY A 1 119 ? -16.382 1.172 27.311 1.00 56.50 119 GLY A CA 1
ATOM 933 C C . GLY A 1 119 ? -17.787 0.574 27.158 1.00 56.50 119 GLY A C 1
ATOM 934 O O . GLY A 1 119 ? -18.109 -0.416 27.809 1.00 56.50 119 GLY A O 1
ATOM 935 N N . VAL A 1 120 ? -18.630 1.167 26.308 1.00 58.56 120 VAL A N 1
ATOM 936 C CA . VAL A 1 120 ? -20.045 0.826 26.161 1.00 58.56 120 VAL A CA 1
ATOM 937 C C . VAL A 1 120 ? -20.256 0.044 24.863 1.00 58.56 120 VAL A C 1
ATOM 939 O O . VAL A 1 120 ? -20.203 0.664 23.804 1.00 58.56 120 VAL A O 1
ATOM 942 N N . PRO A 1 121 ? -20.497 -1.280 24.893 1.00 60.22 121 PRO A N 1
ATOM 943 C CA . PRO A 1 121 ? -20.532 -2.131 23.700 1.00 60.22 121 PRO A CA 1
ATOM 944 C C . PRO A 1 121 ? -21.407 -1.557 22.578 1.00 60.22 121 PRO A C 1
ATOM 946 O O . PRO A 1 121 ? -22.550 -1.173 22.823 1.00 60.22 121 PRO A O 1
ATOM 949 N N . ILE A 1 122 ? -20.885 -1.508 21.351 1.00 63.31 122 ILE A N 1
ATOM 950 C CA . ILE A 1 122 ? -21.671 -1.159 20.159 1.00 63.31 122 ILE A CA 1
ATOM 951 C C . ILE A 1 122 ? -22.398 -2.425 19.702 1.00 63.31 122 ILE A C 1
ATOM 953 O O . ILE A 1 122 ? -21.809 -3.508 19.693 1.00 63.31 122 ILE A O 1
ATOM 957 N N . ALA A 1 123 ? -23.680 -2.302 19.353 1.00 64.38 123 ALA A N 1
ATOM 958 C CA . ALA A 1 123 ? -24.457 -3.439 18.877 1.00 64.38 123 ALA A CA 1
ATOM 959 C C . ALA A 1 123 ? -23.917 -3.905 17.517 1.00 64.38 123 ALA A C 1
ATOM 961 O O . ALA A 1 123 ? -23.629 -3.088 16.643 1.00 64.38 123 ALA A O 1
ATOM 962 N N . THR A 1 124 ? -23.791 -5.216 17.334 1.00 62.59 124 THR A N 1
ATOM 963 C CA . THR A 1 124 ? -23.448 -5.837 16.048 1.00 62.59 124 THR A CA 1
ATOM 964 C C . THR A 1 124 ? -24.563 -6.796 15.638 1.00 62.59 124 THR A C 1
ATOM 966 O O . THR A 1 124 ? -25.488 -7.049 16.406 1.00 62.59 124 THR A O 1
ATOM 969 N N . VAL A 1 125 ? -24.458 -7.399 14.452 1.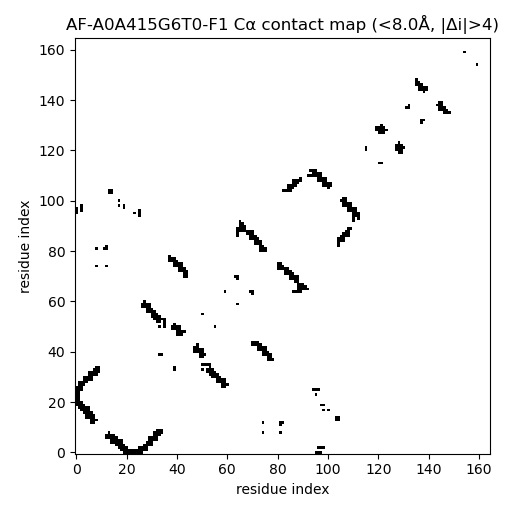00 61.44 125 VAL A N 1
ATOM 970 C CA . VAL A 1 125 ? -25.389 -8.452 14.001 1.00 61.44 125 VAL A CA 1
ATOM 971 C C . VAL A 1 125 ? -25.401 -9.701 14.897 1.00 61.44 125 VAL A C 1
ATOM 973 O O . VAL A 1 125 ? -26.302 -10.524 14.780 1.00 61.44 125 VAL A O 1
ATOM 976 N N . VAL A 1 126 ? -24.414 -9.854 15.787 1.00 63.97 126 VAL A N 1
ATOM 977 C CA . VAL A 1 126 ? -24.259 -11.020 16.673 1.00 63.97 126 VAL A CA 1
ATOM 978 C C . VAL A 1 126 ? -24.109 -10.655 18.153 1.00 63.97 126 VAL A C 1
ATOM 980 O O . VAL A 1 126 ? -23.979 -11.547 18.987 1.00 63.97 126 VAL A O 1
ATOM 983 N N . SER A 1 127 ? -24.126 -9.368 18.514 1.00 60.22 127 SER A N 1
ATOM 984 C CA . SER A 1 127 ? -23.961 -8.930 19.904 1.00 60.22 127 SER A CA 1
ATOM 985 C C . SER A 1 127 ? -24.864 -7.755 20.251 1.00 60.22 127 SER A C 1
ATOM 987 O O . SER A 1 127 ? -24.965 -6.784 19.500 1.00 60.22 127 SER A O 1
ATOM 989 N N . LEU A 1 128 ? -25.464 -7.814 21.441 1.00 66.38 128 LEU A N 1
ATOM 990 C CA . LEU A 1 128 ? -26.181 -6.683 22.021 1.00 66.38 128 LEU A CA 1
ATOM 991 C C . LEU A 1 128 ? -25.203 -5.538 22.315 1.00 66.38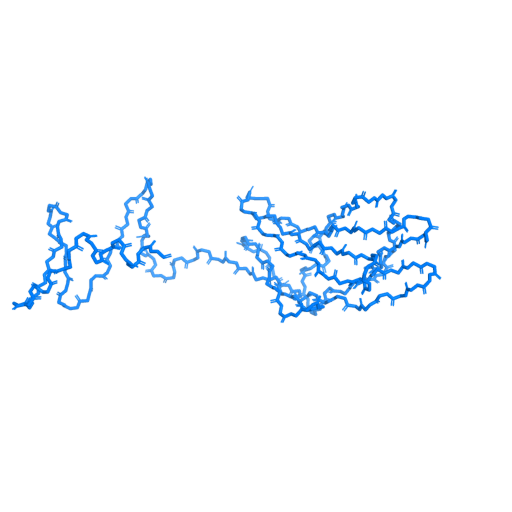 128 LEU A C 1
ATOM 993 O O . LEU A 1 128 ? -24.056 -5.766 22.702 1.00 66.38 128 LEU A O 1
ATOM 997 N N . GLY A 1 129 ? -25.673 -4.306 22.156 1.00 64.94 129 GLY A N 1
ATOM 998 C CA . GLY A 1 129 ? -24.938 -3.103 22.522 1.00 64.94 129 GLY A CA 1
ATOM 999 C C . GLY A 1 129 ? -25.879 -1.990 22.954 1.00 64.94 129 GLY A C 1
ATOM 1000 O O . GLY A 1 129 ? -27.089 -2.191 23.041 1.00 64.94 129 GLY A O 1
ATOM 1001 N N . VAL A 1 130 ? -25.322 -0.826 23.264 1.00 65.62 130 VAL A N 1
ATOM 1002 C CA . VAL A 1 130 ? -26.074 0.293 23.836 1.00 65.62 130 VAL A CA 1
ATOM 1003 C C . VAL A 1 130 ? -26.290 1.374 22.790 1.00 65.62 130 VAL A C 1
ATOM 1005 O O . VAL A 1 130 ? -25.381 1.754 22.054 1.00 65.62 130 VAL A O 1
ATOM 1008 N N . VAL A 1 131 ? -27.502 1.916 22.780 1.00 63.69 131 VAL A N 1
ATOM 1009 C CA . VAL A 1 131 ? -27.866 3.120 22.035 1.00 63.69 131 VAL A CA 1
ATOM 1010 C C . VAL A 1 131 ? -27.939 4.273 23.031 1.00 63.69 131 VAL A C 1
ATOM 1012 O O . VAL A 1 131 ? -28.668 4.196 24.020 1.00 63.69 131 VAL A O 1
ATOM 1015 N N . LYS A 1 132 ? -27.179 5.347 22.792 1.00 62.38 132 LYS A N 1
ATOM 1016 C CA . LYS A 1 132 ? -27.259 6.568 23.603 1.00 62.38 132 LYS A CA 1
ATOM 1017 C C . LYS A 1 132 ? -28.295 7.511 22.996 1.00 62.38 132 LYS A C 1
ATOM 1019 O O . LYS A 1 132 ? -28.032 8.133 21.972 1.00 62.38 132 LYS A O 1
ATOM 1024 N N . GLY A 1 133 ? -29.449 7.625 23.642 1.00 65.00 133 GLY A N 1
ATOM 1025 C CA . GLY A 1 133 ? -30.411 8.687 23.354 1.00 65.00 133 GLY A CA 1
ATOM 1026 C C . GLY A 1 133 ? -29.950 10.040 23.910 1.00 65.00 133 GLY A C 1
ATOM 1027 O O . GLY A 1 133 ? -29.200 10.099 24.890 1.00 65.00 133 GLY A O 1
ATOM 1028 N N . GLY A 1 134 ? -30.365 11.133 23.263 1.00 58.72 134 GLY A N 1
ATOM 1029 C CA . GLY A 1 134 ? -30.295 12.479 23.847 1.00 58.72 134 GLY A CA 1
ATOM 1030 C C . GLY A 1 134 ? -31.313 12.646 24.984 1.00 58.72 134 GLY A C 1
ATOM 1031 O O . GLY A 1 134 ? -32.075 11.729 25.262 1.00 58.72 134 GLY A O 1
ATOM 1032 N N . ALA A 1 135 ? -31.367 13.819 25.625 1.00 70.44 135 ALA A N 1
ATOM 1033 C CA . ALA A 1 135 ? -32.276 14.060 26.760 1.00 70.44 135 ALA A CA 1
ATOM 1034 C C . ALA A 1 135 ? -33.761 13.776 26.445 1.00 70.44 135 ALA A C 1
ATOM 1036 O O . ALA A 1 135 ? -34.505 13.393 27.339 1.00 70.44 135 ALA A O 1
ATOM 1037 N N . ASN A 1 136 ? -34.150 13.887 25.171 1.00 72.38 136 ASN A N 1
ATOM 1038 C CA . ASN A 1 136 ? -35.526 13.734 24.701 1.00 72.38 136 ASN A CA 1
ATOM 1039 C C . ASN A 1 136 ? -35.730 12.458 23.865 1.00 72.38 136 ASN A C 1
ATOM 1041 O O . ASN A 1 136 ? -36.679 12.398 23.093 1.00 72.38 136 ASN A O 1
ATOM 1045 N N . VAL A 1 137 ? -34.824 11.474 23.934 1.00 74.44 137 VAL A N 1
ATOM 1046 C CA . VAL A 1 137 ? -34.935 10.200 23.202 1.00 74.44 137 VAL A CA 1
ATOM 1047 C C . VAL A 1 137 ? -34.552 9.051 24.128 1.00 74.44 137 VAL A C 1
ATOM 1049 O O . VAL A 1 137 ? -33.463 9.055 24.696 1.00 74.44 137 VAL A O 1
ATOM 1052 N N . GLY A 1 138 ? -35.393 8.025 24.242 1.00 73.31 138 GLY A N 1
ATOM 1053 C CA . GLY A 1 138 ? -35.071 6.828 25.020 1.00 73.31 138 GLY A CA 1
ATOM 1054 C C . GLY A 1 138 ? -35.618 5.537 24.419 1.00 73.31 138 GLY A C 1
ATOM 1055 O O . GLY A 1 138 ? -36.327 5.553 23.416 1.00 73.31 138 GLY A O 1
ATOM 1056 N N . ILE A 1 139 ? -35.272 4.404 25.039 1.00 74.00 139 ILE A N 1
ATOM 1057 C CA . ILE A 1 139 ? -35.713 3.060 24.633 1.00 74.00 139 ILE A CA 1
ATOM 1058 C C . ILE A 1 139 ? -36.572 2.467 25.748 1.00 74.00 139 ILE A C 1
ATOM 1060 O O . ILE A 1 139 ? -36.179 2.490 26.915 1.00 74.00 139 ILE A O 1
ATOM 1064 N N . LYS A 1 140 ? -37.753 1.955 25.402 1.00 74.94 140 LYS A N 1
ATOM 1065 C CA . LYS A 1 140 ? -38.634 1.233 26.325 1.00 74.94 140 LYS A CA 1
ATOM 1066 C C . LYS A 1 140 ? -38.167 -0.211 26.519 1.00 74.94 140 LYS A C 1
ATOM 1068 O O . LYS A 1 140 ? -37.371 -0.740 25.748 1.00 74.94 140 LYS A O 1
ATOM 1073 N N . SER A 1 141 ? -38.710 -0.889 27.530 1.00 69.94 141 SER A N 1
ATOM 1074 C CA . SER A 1 141 ? -38.396 -2.299 27.809 1.00 69.94 141 SER A CA 1
ATOM 1075 C C . SER A 1 141 ? -38.787 -3.263 26.682 1.00 69.94 141 SER A C 1
ATOM 1077 O O . SER A 1 141 ? -38.251 -4.364 26.624 1.00 69.94 141 SER A O 1
ATOM 1079 N N . ASP A 1 142 ? -39.699 -2.863 25.794 1.00 74.31 142 ASP A N 1
ATOM 1080 C CA . ASP A 1 142 ? -40.106 -3.618 24.601 1.00 74.31 142 ASP A CA 1
ATOM 1081 C C . ASP A 1 142 ? -39.220 -3.347 23.367 1.00 74.31 142 ASP A C 1
ATOM 1083 O O . ASP A 1 142 ? -39.471 -3.893 22.296 1.00 74.31 142 ASP A O 1
ATOM 1087 N N . GLY A 1 143 ? -38.182 -2.514 23.507 1.00 63.50 143 GLY A N 1
ATOM 1088 C CA . GLY A 1 143 ? -37.265 -2.155 22.427 1.00 63.50 143 GLY A CA 1
ATOM 1089 C C . GLY A 1 143 ? -37.743 -1.008 21.535 1.00 63.50 143 GLY A C 1
ATOM 1090 O O . GLY A 1 143 ? -37.030 -0.641 20.604 1.00 63.50 143 GLY A O 1
ATOM 1091 N N . THR A 1 144 ? -38.908 -0.409 21.803 1.00 76.19 144 THR A N 1
ATOM 1092 C CA . THR A 1 144 ? -39.393 0.749 21.036 1.00 76.19 144 THR A CA 1
ATOM 1093 C C . THR A 1 144 ? -38.744 2.060 21.490 1.00 76.19 144 THR A C 1
ATOM 1095 O O . THR A 1 144 ? -38.434 2.249 22.670 1.00 76.19 144 THR A O 1
ATOM 1098 N N . LEU A 1 145 ? -38.541 2.985 20.547 1.00 76.62 145 LEU A N 1
ATOM 1099 C CA . LEU A 1 145 ? -38.048 4.336 20.827 1.00 76.62 145 LEU A CA 1
ATOM 1100 C C . LEU A 1 145 ? -39.180 5.238 21.328 1.00 76.62 145 LEU A C 1
ATOM 1102 O O . LEU A 1 145 ? -40.325 5.126 20.890 1.00 76.62 145 LEU A O 1
ATOM 1106 N N . TRP A 1 146 ? -38.857 6.159 22.229 1.00 74.50 146 TRP A N 1
ATOM 1107 C CA . TRP A 1 146 ? -39.772 7.195 22.701 1.00 74.50 146 TRP A CA 1
ATOM 1108 C C . TRP A 1 146 ? -39.090 8.567 22.713 1.00 74.50 146 TRP A C 1
ATOM 1110 O O . TRP A 1 146 ? -37.864 8.644 22.787 1.00 74.50 146 TRP A O 1
ATOM 1120 N N . THR A 1 147 ? -39.887 9.635 22.623 1.00 73.94 147 THR A N 1
ATOM 1121 C CA . THR A 1 147 ? -39.443 11.041 22.643 1.00 73.94 147 THR A CA 1
ATOM 1122 C C . THR A 1 147 ? -40.401 11.894 23.491 1.00 73.94 147 THR A C 1
ATOM 1124 O O . THR A 1 147 ? -41.580 11.547 23.588 1.00 73.94 147 THR A O 1
ATOM 1127 N N . GLU A 1 148 ? -39.900 12.956 24.144 1.00 63.97 148 GLU A N 1
ATOM 1128 C CA . GLU A 1 148 ? -40.700 13.866 25.000 1.00 63.97 148 GLU A CA 1
ATOM 1129 C C . GLU A 1 148 ? -41.466 14.959 24.239 1.00 63.97 148 GLU A C 1
ATOM 1131 O O . GLU A 1 148 ? -42.321 15.616 24.831 1.00 63.97 148 GLU A O 1
ATOM 1136 N N . GLU A 1 149 ? -41.236 15.156 22.939 1.00 57.53 149 GLU A N 1
ATOM 1137 C CA . GLU A 1 149 ? -41.926 16.215 22.196 1.00 57.53 149 GLU A CA 1
ATOM 1138 C C . GLU A 1 149 ? -43.119 15.685 21.394 1.00 57.53 149 GLU A C 1
ATOM 1140 O O . GLU A 1 149 ? -43.012 14.771 20.576 1.00 57.53 149 GLU A O 1
ATOM 1145 N N . HIS A 1 150 ? -44.274 16.329 21.595 1.00 55.88 150 HIS A N 1
ATOM 1146 C CA . HIS A 1 150 ? -45.486 16.221 20.777 1.00 55.88 150 HIS A CA 1
ATOM 1147 C C . HIS A 1 150 ? -45.296 16.799 19.360 1.00 55.88 150 HIS A C 1
ATOM 1149 O O . HIS A 1 150 ? -46.105 17.589 18.881 1.00 55.88 150 HIS A O 1
ATOM 1155 N N . ALA A 1 151 ? -44.237 16.395 18.672 1.00 52.00 151 ALA A N 1
ATOM 1156 C CA . ALA A 1 151 ? -44.049 16.619 17.252 1.00 52.00 151 ALA A CA 1
ATOM 1157 C C . ALA A 1 151 ? -43.555 15.307 16.647 1.00 52.00 151 ALA A C 1
ATOM 1159 O O . ALA A 1 151 ? -42.366 15.086 16.437 1.00 52.00 151 ALA A O 1
ATOM 1160 N N . THR A 1 152 ? -44.489 14.391 16.400 1.00 53.06 152 THR A N 1
ATOM 1161 C CA . THR A 1 152 ? -44.229 13.303 15.460 1.00 53.06 152 THR A CA 1
ATOM 1162 C C . THR A 1 152 ? -44.265 13.922 14.067 1.00 53.06 152 THR A C 1
ATOM 1164 O O . THR A 1 152 ? -45.291 13.895 13.394 1.00 53.06 152 THR A O 1
ATOM 1167 N N . GLU A 1 153 ? -43.157 14.521 13.632 1.00 56.50 153 GLU A N 1
ATOM 1168 C CA . GLU A 1 153 ? -42.898 14.576 12.197 1.00 56.50 153 GLU A CA 1
ATOM 1169 C C . GLU A 1 153 ? -42.623 13.134 11.771 1.00 56.50 153 GLU A C 1
ATOM 1171 O O . GLU A 1 153 ? -41.569 12.556 12.037 1.00 56.50 153 GLU A O 1
ATOM 1176 N N . SER A 1 154 ? -43.658 12.489 11.240 1.00 59.50 154 SER A N 1
ATOM 1177 C CA . SER A 1 154 ? -43.546 11.152 10.682 1.00 59.50 154 SER A CA 1
ATOM 1178 C C . SER A 1 154 ? -42.894 11.257 9.315 1.00 59.50 154 SER A C 1
ATOM 1180 O O . SER A 1 154 ? -43.464 11.875 8.418 1.00 59.50 154 SER A O 1
ATOM 1182 N N . ILE A 1 155 ? -41.748 10.611 9.152 1.00 56.19 155 ILE A N 1
ATOM 1183 C CA . ILE A 1 155 ? -41.186 10.358 7.834 1.00 56.19 155 ILE A CA 1
ATOM 1184 C C . ILE A 1 155 ? -41.904 9.146 7.226 1.00 56.19 155 ILE A C 1
ATOM 1186 O O . ILE A 1 155 ? -42.084 8.109 7.871 1.00 56.19 155 ILE A O 1
ATOM 1190 N N . THR A 1 156 ? -42.392 9.287 6.004 1.00 65.75 156 THR A N 1
ATOM 1191 C CA . THR A 1 156 ? -43.001 8.202 5.236 1.00 65.75 156 THR A CA 1
ATOM 1192 C C . THR A 1 156 ? -41.920 7.253 4.714 1.00 65.75 156 THR A C 1
ATOM 1194 O O . THR A 1 156 ? -40.764 7.634 4.538 1.00 65.75 156 THR A O 1
ATOM 1197 N N . ASN A 1 157 ? -42.291 6.006 4.402 1.00 60.84 157 ASN A N 1
ATOM 1198 C CA . ASN A 1 157 ? -41.360 5.053 3.777 1.00 60.84 157 ASN A CA 1
ATOM 1199 C C . ASN A 1 157 ? -40.764 5.592 2.460 1.00 60.84 157 ASN A C 1
ATOM 1201 O O . ASN A 1 157 ? -39.631 5.275 2.131 1.00 60.84 157 ASN A O 1
ATOM 1205 N N . LEU A 1 158 ? -41.501 6.450 1.746 1.00 64.44 158 LEU A N 1
ATOM 1206 C CA . LEU A 1 158 ? -41.036 7.120 0.528 1.00 64.44 158 LEU A CA 1
ATOM 1207 C C . LEU A 1 158 ? -39.879 8.092 0.791 1.00 64.44 158 LEU A C 1
ATOM 1209 O O . LEU A 1 158 ? -38.920 8.120 0.029 1.00 64.44 158 LEU A O 1
ATOM 1213 N N . GLU A 1 159 ? -39.953 8.861 1.873 1.00 59.94 159 GLU A N 1
ATOM 1214 C CA . GLU A 1 159 ? -38.896 9.799 2.266 1.00 59.94 159 GLU A CA 1
ATOM 1215 C C . GLU A 1 159 ? -37.665 9.060 2.827 1.00 59.94 159 GLU A C 1
ATOM 1217 O O . GLU A 1 159 ? -36.533 9.481 2.600 1.00 59.94 159 GLU A O 1
ATOM 1222 N N . LEU A 1 160 ? -37.858 7.911 3.492 1.00 54.97 160 LEU A N 1
ATOM 1223 C CA . LEU A 1 160 ? -36.763 7.006 3.878 1.00 54.97 160 LEU A CA 1
ATOM 1224 C C . LEU A 1 160 ? -36.027 6.440 2.653 1.00 54.97 160 LEU A C 1
ATOM 1226 O O . LEU A 1 160 ? -34.796 6.441 2.620 1.00 54.97 160 LEU A O 1
ATOM 1230 N N . ASP A 1 161 ? -36.771 6.012 1.631 1.00 61.31 161 ASP A N 1
ATOM 1231 C CA . ASP A 1 161 ? -36.208 5.481 0.385 1.00 61.31 161 ASP A CA 1
ATOM 1232 C C . ASP A 1 161 ? -35.433 6.542 -0.422 1.00 61.31 161 ASP A C 1
ATOM 1234 O O . ASP A 1 161 ? -34.576 6.191 -1.233 1.00 61.31 161 ASP A O 1
ATOM 1238 N N . GLU A 1 162 ? -35.704 7.837 -0.226 1.00 60.44 162 GLU A N 1
ATOM 1239 C CA . GLU A 1 162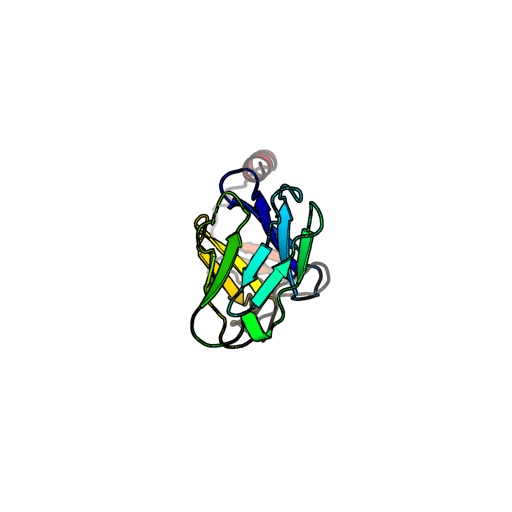 ? -34.932 8.929 -0.837 1.00 60.44 162 GLU A CA 1
ATOM 1240 C C . GLU A 1 162 ? -33.623 9.234 -0.103 1.00 60.44 162 GLU A C 1
ATOM 1242 O O . GLU A 1 162 ? -32.641 9.577 -0.756 1.00 60.44 162 GLU A O 1
ATOM 1247 N N . ILE A 1 163 ? -33.572 9.062 1.221 1.00 59.09 163 ILE A N 1
ATOM 1248 C CA . ILE A 1 163 ? -32.341 9.235 2.014 1.00 59.09 163 ILE A CA 1
ATOM 1249 C C . ILE A 1 163 ? -31.341 8.100 1.744 1.00 59.09 163 ILE A C 1
ATOM 1251 O O . ILE A 1 163 ? -30.132 8.297 1.850 1.00 59.09 163 ILE A O 1
ATOM 1255 N N . CYS A 1 164 ? -31.833 6.904 1.414 1.00 48.19 164 CYS A N 1
ATOM 1256 C CA . CYS A 1 164 ? -31.012 5.717 1.170 1.00 48.19 164 CYS A CA 1
ATOM 1257 C C . CYS A 1 164 ? -30.525 5.551 -0.286 1.00 48.19 164 CYS A C 1
ATOM 1259 O O . CYS A 1 164 ? -29.982 4.492 -0.612 1.00 48.19 164 CYS A O 1
ATOM 1261 N N . LYS A 1 165 ? -30.715 6.557 -1.150 1.00 46.62 165 LYS A N 1
ATOM 1262 C CA . LYS A 1 165 ? -30.141 6.621 -2.508 1.00 46.62 165 LYS A CA 1
ATOM 1263 C C . LYS A 1 165 ? -28.811 7.362 -2.517 1.00 46.62 165 LYS A C 1
ATOM 1265 O O . LYS A 1 165 ? -27.937 6.934 -3.302 1.00 46.62 165 LYS A O 1
#

Solvent-accessible surface area (backbone atoms only — not comparable to full-atom values): 9750 Å² total; per-residue (Å²): 24,39,29,33,44,30,31,34,49,79,61,78,50,36,61,76,44,82,46,77,44,88,71,76,71,58,43,42,33,43,35,35,35,48,62,54,90,42,65,27,28,42,38,42,80,98,44,76,44,77,43,86,45,66,75,28,78,44,76,57,58,66,78,65,45,46,40,85,62,62,32,49,33,32,48,34,40,78,88,48,75,38,67,68,34,37,31,43,29,30,79,70,83,92,57,43,51,42,76,43,76,78,50,82,42,36,35,35,57,40,73,55,66,88,66,65,87,78,77,64,50,67,60,53,101,88,41,84,45,67,82,85,55,60,101,55,36,47,72,48,99,88,71,48,78,47,63,78,64,97,66,83,80,75,78,49,73,69,58,52,57,60,74,75,108

Nearest PDB structures (foldseek):
  5xjf-assembly1_C  TM=4.981E-01  e=5.230E+00  Homo sapiens
  2dle-assembly1_A  TM=2.844E-01  e=9.635E-01  Homo sapiens
  1ncc-assembly1_N  TM=3.448E-01  e=7.335E+00  Influenza A virus (A/tern/Australia/G70C/1975(H11N9))

Sequence (165 aa):
MKNTIVIDATKNCICDLVSTVDNGENRFFIEIRADTSLNPRLEIESEQIQITGSPFVCEIGTAYYVGTGSLQFRIVDDNHAGDYFQITKIAKVDGNLFLSQKSNFNYELIQVIAENKTGVPIATVVSLGVVKGGANVGIKSDGTLWTEEHATESITNLELDEICK

Mean predicted aligned error: 13.52 Å

Radius of gyration: 23.71 Å; Cα contacts (8 Å, |Δi|>4): 310; chains: 1; bounding box: 64×28×49 Å

pLDDT: mean 80.02, std 14.0, range [46.62, 97.0]

Foldseek 3Di:
DEWEFEFEVVPLGWTPDIDDDPPVPQWYKYWYADDVVQQKWKDWDPDTHTQNDGRDMDTDDLVQQADQDWTWIWMDGNVDTHDIATEGHHPDAPAHWDWADPDRRYIYTDHPDPDPVVPWDDDDPPDDTDDDDDPFWDADPVRDIGGPDPDPPDDDVVNVVVVVD